Protein AF-X1AXS7-F1 (afdb_monomer)

Mean predicted aligned error: 3.69 Å

Nearest PDB structures (foldseek):
  5my0-assembly2_C  TM=9.312E-01  e=1.480E-06  Mus musculus
  6rop-assembly4_D  TM=9.429E-01  e=3.841E-06  Mus musculus
  5my0-assembly2_D  TM=9.172E-01  e=2.650E-06  Mus musculus
  2vz8-assembly1_A  TM=9.411E-01  e=8.969E-06  Sus scrofa
  2vz9-assembly1_B  TM=9.399E-01  e=1.786E-05  Sus scrofa

Radius of gyration: 16.52 Å; Cα contacts (8 Å, |Δi|>4): 189; chains: 1; bounding box: 46×29×52 Å

InterPro domains:
  IPR001227 Acyl transferase domain superfamily [G3DSA:3.40.366.10] (5-128)
  IPR014043 Acyl transferase domain [PF00698] (6-137)
  IPR016035 Acyl transferase/acyl hydrolase/lysophospholipase [SSF52151] (3-130)
  IPR050858 Malonyl CoA-ACP Transacylase/Polyketide Synthase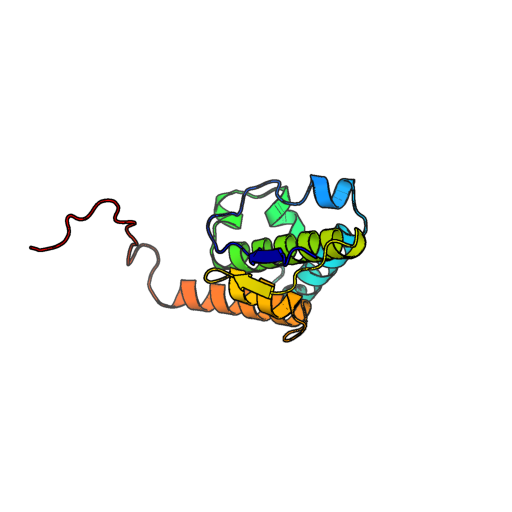 FabD [PTHR42681] (2-142)

Solvent-accessible surface area (backbone atoms only — not comparable to full-atom values): 8196 Å² total; per-residue (Å²): 133,88,82,40,71,46,75,34,69,33,88,86,75,75,54,65,41,53,60,46,72,42,47,77,75,32,72,67,34,49,57,52,40,52,44,47,24,60,52,32,46,92,75,74,46,54,48,58,52,30,27,46,69,32,55,60,70,60,34,65,36,54,41,44,34,41,34,43,50,40,49,53,50,48,40,53,52,51,52,38,45,73,71,70,49,69,63,78,43,70,39,36,44,75,65,6,34,58,34,25,35,38,74,71,63,77,39,58,63,52,58,47,38,45,47,37,28,50,52,19,47,52,64,58,69,72,48,63,88,90,62,81,87,87,82,90,86,78,84,78,75,76,84,127

Organism: NCBI:txid412755

Secondary structure (DSSP, 8-state):
----EEEE--TT---TTTTHHHHHH-HHHHHHHHHHHHHTGGGT--HHHHHHH--HHHHHSHHHHHHHHHHHHHHHHHHHHHTT---SEEEESTTHHHHHHHHTTSS-HHHHHHHHHHHHHHHHHSS-TT---------PPPP-

Structure (mmCIF, N/CA/C/O backbone):
data_AF-X1AXS7-F1
#
_entry.id   AF-X1AXS7-F1
#
loop_
_atom_site.group_PDB
_atom_site.id
_atom_site.type_symbol
_atom_site.label_atom_id
_atom_site.label_alt_id
_atom_site.label_comp_id
_atom_site.label_asym_id
_atom_site.label_entity_id
_atom_site.label_seq_id
_atom_site.pdbx_PDB_ins_code
_atom_site.Cartn_x
_atom_site.Cartn_y
_atom_site.Cartn_z
_atom_site.occupancy
_atom_site.B_iso_or_equiv
_atom_site.auth_seq_id
_atom_site.auth_comp_id
_atom_site.auth_asym_id
_atom_site.auth_atom_id
_atom_site.pdbx_PDB_model_num
ATOM 1 N N . MET A 1 1 ? -30.858 2.932 2.901 1.00 63.34 1 MET A N 1
ATOM 2 C CA . MET A 1 1 ? -29.411 3.215 3.063 1.00 63.34 1 MET A CA 1
ATOM 3 C C . MET A 1 1 ? -28.721 2.939 1.739 1.00 63.34 1 MET A C 1
ATOM 5 O O . MET A 1 1 ? -28.931 1.860 1.195 1.00 63.34 1 MET A O 1
ATOM 9 N N . ASN A 1 2 ? -27.937 3.883 1.217 1.00 82.56 2 ASN A N 1
ATOM 10 C CA . ASN A 1 2 ? -27.199 3.671 -0.031 1.00 82.56 2 ASN A CA 1
ATOM 11 C C . ASN A 1 2 ? -26.037 2.702 0.210 1.00 82.56 2 ASN A C 1
ATOM 13 O O . ASN A 1 2 ? -25.273 2.871 1.161 1.00 82.56 2 ASN A O 1
ATOM 17 N N . LYS A 1 3 ? -25.920 1.673 -0.634 1.00 92.44 3 LYS A N 1
ATOM 18 C CA . LYS A 1 3 ? -24.789 0.740 -0.608 1.00 92.44 3 LYS A CA 1
ATOM 19 C C . LYS A 1 3 ? -23.592 1.413 -1.277 1.00 92.44 3 LYS A C 1
ATOM 21 O O . LYS A 1 3 ? -23.699 1.848 -2.419 1.00 92.44 3 LYS A O 1
ATOM 26 N N . ILE A 1 4 ? -22.469 1.494 -0.567 1.00 96.25 4 ILE A N 1
ATOM 27 C CA . ILE A 1 4 ? -21.213 2.067 -1.070 1.00 96.25 4 ILE A CA 1
ATOM 28 C C . ILE A 1 4 ? -20.229 0.922 -1.317 1.00 96.25 4 ILE A C 1
ATOM 30 O O . ILE A 1 4 ? -20.098 0.031 -0.476 1.00 96.25 4 ILE A O 1
ATOM 34 N N . ALA A 1 5 ? -19.526 0.950 -2.446 1.00 97.19 5 ALA A N 1
ATOM 35 C CA . ALA A 1 5 ? -18.400 0.064 -2.715 1.00 97.19 5 ALA A CA 1
ATOM 36 C C . ALA A 1 5 ? -17.093 0.858 -2.655 1.00 97.19 5 ALA A C 1
ATOM 38 O O . ALA A 1 5 ? -17.027 1.973 -3.170 1.00 97.19 5 ALA A O 1
ATOM 39 N N . PHE A 1 6 ? -16.058 0.290 -2.038 1.00 98.38 6 PHE A N 1
ATOM 40 C CA . PHE A 1 6 ? -14.701 0.831 -2.136 1.00 98.38 6 PHE A CA 1
ATOM 41 C C . PHE A 1 6 ? -13.918 0.020 -3.163 1.00 98.38 6 PHE A C 1
ATOM 43 O O . PHE A 1 6 ? -13.824 -1.203 -3.047 1.00 98.38 6 PHE A O 1
ATOM 50 N N . VAL A 1 7 ? -13.360 0.705 -4.160 1.00 98.31 7 VAL A N 1
ATOM 51 C CA . VAL A 1 7 ? -12.536 0.093 -5.205 1.00 98.31 7 VAL A CA 1
ATOM 52 C C . VAL A 1 7 ? -11.119 0.626 -5.076 1.00 98.31 7 VAL A C 1
ATOM 54 O O . VAL A 1 7 ? -10.895 1.832 -5.150 1.00 98.31 7 VAL A O 1
ATOM 57 N N . PHE A 1 8 ? -10.169 -0.274 -4.848 1.00 98.62 8 PHE A N 1
ATOM 58 C CA . PHE A 1 8 ? -8.773 0.077 -4.624 1.00 98.62 8 PHE A CA 1
ATOM 59 C C . PHE A 1 8 ? -7.984 0.088 -5.944 1.00 98.62 8 PHE A C 1
ATOM 61 O O . PHE A 1 8 ? -8.110 -0.856 -6.737 1.00 98.62 8 PHE A O 1
ATOM 68 N N . PRO A 1 9 ? -7.166 1.126 -6.198 1.00 97.88 9 PRO A N 1
ATOM 69 C CA . PRO A 1 9 ? -6.403 1.240 -7.432 1.00 97.88 9 PRO A CA 1
ATOM 70 C C . PRO A 1 9 ? -5.244 0.238 -7.483 1.00 97.88 9 PRO A C 1
ATOM 72 O O . PRO A 1 9 ? -4.745 -0.236 -6.461 1.00 97.88 9 PRO A O 1
ATOM 75 N N . GLY A 1 10 ? -4.822 -0.072 -8.707 1.00 95.56 10 GLY A N 1
ATOM 76 C CA . GLY A 1 10 ? -3.618 -0.851 -8.977 1.00 95.56 10 GLY A CA 1
ATOM 77 C C . GLY A 1 10 ? -2.368 0.018 -9.130 1.00 95.56 10 GLY A C 1
ATOM 78 O O . GLY A 1 10 ? -2.382 1.218 -8.870 1.00 95.56 10 GLY A O 1
ATOM 79 N N . GLN A 1 11 ? -1.284 -0.602 -9.600 1.00 94.94 11 GLN A N 1
ATOM 80 C CA . GLN A 1 11 ? -0.056 0.108 -9.967 1.00 94.94 11 GLN A CA 1
ATOM 81 C C . GLN A 1 11 ? -0.311 1.125 -11.092 1.00 94.94 11 GLN A C 1
ATOM 83 O O . GLN A 1 11 ? -1.129 0.884 -11.976 1.00 94.94 11 GLN A O 1
ATOM 88 N N . GLY A 1 12 ? 0.406 2.248 -11.049 1.00 94.06 12 GLY A N 1
ATOM 89 C CA . GLY A 1 12 ? 0.244 3.401 -11.939 1.00 94.06 12 GLY A CA 1
ATOM 90 C C . GLY A 1 12 ? -0.318 4.634 -11.226 1.00 94.06 12 GLY A C 1
ATOM 91 O O . GLY A 1 12 ? -0.188 5.738 -11.740 1.00 94.06 12 GLY A O 1
ATOM 92 N N . SER A 1 13 ? -0.895 4.471 -10.030 1.00 93.25 13 SER A N 1
ATOM 93 C CA . SER A 1 13 ? -1.447 5.576 -9.234 1.00 93.25 13 SER A CA 1
ATOM 94 C C . SER A 1 13 ? -0.449 6.211 -8.257 1.00 93.25 13 SER A C 1
ATOM 96 O O . SER A 1 13 ? -0.795 7.172 -7.574 1.00 93.25 13 SER A O 1
ATOM 98 N N . GLN A 1 14 ? 0.751 5.645 -8.112 1.00 96.81 14 GLN A N 1
ATOM 99 C CA . GLN A 1 14 ? 1.774 6.145 -7.192 1.00 96.81 14 GLN A CA 1
ATOM 100 C C . GLN A 1 14 ? 2.384 7.465 -7.681 1.00 96.81 14 GLN A C 1
ATOM 102 O O . GLN A 1 14 ? 2.631 7.633 -8.874 1.00 96.81 14 GLN A O 1
ATOM 107 N N . LYS A 1 15 ? 2.672 8.381 -6.751 1.00 97.56 15 LYS A N 1
ATOM 108 C CA . LYS A 1 15 ? 3.339 9.661 -7.022 1.00 97.56 15 LYS A CA 1
ATOM 109 C C . LYS A 1 15 ? 4.200 10.066 -5.827 1.00 97.56 15 LYS A C 1
ATOM 111 O O . LYS A 1 15 ? 3.781 9.884 -4.686 1.00 97.56 15 LYS A O 1
ATOM 116 N N . VAL A 1 16 ? 5.373 10.645 -6.084 1.00 98.38 16 VAL A N 1
ATOM 117 C CA . VAL A 1 16 ? 6.224 11.206 -5.022 1.00 98.38 16 VAL A CA 1
ATOM 118 C C . VAL A 1 16 ? 5.455 12.286 -4.256 1.00 98.38 16 VAL A C 1
ATOM 120 O O . VAL A 1 16 ? 4.749 13.104 -4.847 1.00 98.38 16 VAL A O 1
ATOM 123 N N . GLY A 1 17 ? 5.577 12.262 -2.932 1.00 98.06 17 GLY A N 1
ATOM 124 C CA . GLY A 1 17 ? 4.800 13.068 -1.997 1.00 98.06 17 GLY A CA 1
ATOM 125 C C . GLY A 1 17 ? 3.520 12.390 -1.496 1.00 98.06 17 GLY A C 1
ATOM 126 O O . GLY A 1 17 ? 2.879 12.927 -0.594 1.00 98.06 17 GLY A O 1
ATOM 127 N N . MET A 1 18 ? 3.139 11.214 -2.018 1.00 98.00 18 MET A N 1
ATOM 128 C CA . MET A 1 18 ? 1.939 10.514 -1.550 1.00 98.00 18 MET A CA 1
ATOM 129 C C . MET A 1 18 ? 2.026 10.200 -0.051 1.00 98.00 18 MET A C 1
ATOM 131 O O . MET A 1 18 ? 2.981 9.593 0.423 1.00 98.00 18 MET A O 1
ATOM 135 N N . GLY A 1 19 ? 1.003 10.603 0.702 1.00 97.06 19 GLY A N 1
ATOM 136 C CA . GLY A 1 19 ? 0.911 10.356 2.140 1.00 97.06 19 GLY A CA 1
ATOM 137 C C . GLY A 1 19 ? 1.537 11.413 3.051 1.00 97.06 19 GLY A C 1
ATOM 138 O O . GLY A 1 19 ? 1.366 11.271 4.259 1.00 97.06 19 GLY A O 1
ATOM 139 N N . LYS A 1 20 ? 2.176 12.470 2.522 1.00 97.44 20 LYS A N 1
ATOM 140 C CA . LYS A 1 20 ? 2.640 13.614 3.335 1.00 97.44 20 LYS A CA 1
ATOM 141 C C . LYS A 1 20 ? 1.479 14.291 4.060 1.00 97.44 20 LYS A C 1
ATOM 143 O O . LYS A 1 20 ? 1.423 14.274 5.283 1.00 97.44 20 LYS A O 1
ATOM 148 N N . ASP A 1 21 ? 0.461 14.706 3.314 1.00 96.88 21 ASP A N 1
ATOM 149 C CA . ASP A 1 21 ? -0.742 15.305 3.899 1.00 96.88 21 ASP A CA 1
ATOM 150 C C . ASP A 1 21 ? -1.426 14.351 4.895 1.00 96.88 21 ASP A C 1
ATOM 152 O O . ASP A 1 21 ? -2.040 14.784 5.868 1.00 96.88 21 ASP A O 1
ATOM 156 N N . LEU A 1 22 ? -1.310 13.032 4.684 1.00 96.94 22 LEU A N 1
ATOM 157 C CA . LEU A 1 22 ? -1.886 12.045 5.595 1.00 96.94 22 LEU A CA 1
ATOM 158 C C . LEU A 1 22 ? -1.138 11.991 6.927 1.00 96.94 22 LEU A C 1
ATOM 160 O O . LEU A 1 22 ? -1.795 11.944 7.961 1.00 96.94 22 LEU A O 1
ATOM 164 N N . ILE A 1 23 ? 0.199 11.985 6.918 1.00 96.06 23 ILE A N 1
ATOM 165 C CA . ILE A 1 23 ? 0.989 11.921 8.155 1.00 96.06 23 ILE A CA 1
ATOM 166 C C . ILE A 1 23 ? 0.941 13.239 8.932 1.00 96.06 23 ILE A C 1
ATOM 168 O O . ILE A 1 23 ? 0.926 13.216 10.157 1.00 96.06 23 ILE A O 1
ATOM 172 N N . GLU A 1 24 ? 0.829 14.370 8.232 1.00 96.38 24 GLU A N 1
ATOM 173 C CA . GLU A 1 24 ? 0.694 15.695 8.845 1.00 96.38 24 GLU A CA 1
ATOM 174 C C . GLU A 1 24 ? -0.653 15.881 9.556 1.00 96.38 24 GLU A C 1
ATOM 176 O O . GLU A 1 24 ? -0.720 16.530 10.597 1.00 96.38 24 GLU A O 1
ATOM 181 N N . ASN A 1 25 ? -1.729 15.296 9.019 1.00 96.94 25 ASN A N 1
ATOM 182 C CA . ASN A 1 25 ? -3.088 15.533 9.517 1.00 96.94 25 ASN A CA 1
ATOM 183 C C . ASN A 1 25 ? -3.677 14.364 10.324 1.00 96.94 25 ASN A C 1
ATOM 185 O O . ASN A 1 25 ? -4.662 14.552 11.043 1.00 96.94 25 ASN A O 1
ATOM 189 N N . TYR A 1 26 ? -3.118 13.154 10.215 1.00 96.69 26 TYR A N 1
ATOM 190 C CA . TYR A 1 26 ? -3.695 11.951 10.817 1.00 96.69 26 TYR A CA 1
ATOM 191 C C . TYR A 1 26 ? -2.632 11.048 11.468 1.00 96.69 26 TYR A C 1
ATOM 193 O O . TYR A 1 26 ? -1.927 10.322 10.762 1.00 96.69 26 TYR A O 1
ATOM 201 N N . PRO A 1 27 ? -2.577 10.972 12.813 1.00 94.12 27 PRO A N 1
ATOM 202 C CA . PRO A 1 27 ? -1.636 10.103 13.532 1.00 94.12 27 PRO A CA 1
ATOM 203 C C . PRO A 1 27 ? -1.729 8.615 13.149 1.00 94.12 27 PRO A C 1
ATOM 205 O O . PRO A 1 27 ? -0.753 7.870 13.226 1.00 94.12 27 PRO A O 1
ATOM 208 N N . GLU A 1 28 ? -2.896 8.144 12.693 1.00 92.62 28 GLU A N 1
ATOM 209 C CA . GLU A 1 28 ? -3.057 6.770 12.208 1.00 92.62 28 GLU A CA 1
ATOM 210 C C . GLU A 1 28 ? -2.211 6.448 10.971 1.00 92.62 28 GLU A C 1
ATOM 212 O O . GLU A 1 28 ? -1.869 5.280 10.755 1.00 92.62 28 GLU A O 1
ATOM 217 N N . ALA A 1 29 ? -1.882 7.457 10.157 1.00 97.19 29 ALA A N 1
ATOM 218 C CA . ALA A 1 29 ? -1.022 7.280 8.997 1.00 97.19 29 ALA A CA 1
ATOM 219 C C . ALA A 1 29 ? 0.398 6.891 9.427 1.00 97.19 29 ALA A C 1
ATOM 221 O O . ALA A 1 29 ? 0.948 5.929 8.890 1.00 97.19 29 ALA A O 1
ATOM 222 N N . GLU A 1 30 ? 0.949 7.556 10.448 1.00 96.94 30 GLU A N 1
ATOM 223 C CA . GLU A 1 30 ? 2.274 7.252 11.001 1.00 96.94 30 GLU A CA 1
ATOM 224 C C . GLU A 1 30 ? 2.356 5.804 11.502 1.00 96.94 30 GLU A C 1
ATOM 226 O O . GLU A 1 30 ? 3.296 5.073 11.184 1.00 96.94 30 GLU A O 1
ATOM 231 N N . ILE A 1 31 ? 1.322 5.343 12.213 1.00 97.50 31 ILE A N 1
ATOM 232 C CA . ILE A 1 31 ? 1.251 3.967 12.724 1.00 97.50 31 ILE A CA 1
ATOM 233 C C . ILE A 1 31 ? 1.317 2.948 11.578 1.00 97.50 31 ILE A C 1
ATOM 235 O O . ILE A 1 31 ? 2.013 1.933 11.683 1.00 97.50 31 ILE A O 1
ATOM 239 N N . LEU A 1 32 ? 0.593 3.185 10.481 1.00 98.19 32 LEU A N 1
ATOM 240 C CA . LEU A 1 32 ? 0.574 2.269 9.339 1.00 98.19 32 LEU A CA 1
ATOM 241 C C . LEU A 1 32 ? 1.861 2.322 8.515 1.00 98.19 32 LEU A C 1
ATOM 243 O O . LEU A 1 32 ? 2.344 1.264 8.110 1.00 98.19 32 LEU A O 1
ATOM 247 N N . PHE A 1 33 ? 2.463 3.497 8.330 1.00 98.50 33 PHE A N 1
ATOM 248 C CA . PHE A 1 33 ? 3.791 3.602 7.723 1.00 98.50 33 PHE A CA 1
ATOM 249 C C . PHE A 1 33 ? 4.852 2.881 8.555 1.00 98.50 33 PHE A C 1
ATOM 251 O O . PHE A 1 33 ? 5.597 2.060 8.024 1.00 98.50 33 PHE A O 1
ATOM 258 N N . SER A 1 34 ? 4.857 3.086 9.873 1.00 98.31 34 SER A N 1
ATOM 259 C CA . SER A 1 34 ? 5.766 2.395 10.792 1.00 98.31 34 SER A CA 1
ATOM 260 C C . SER A 1 34 ? 5.604 0.873 10.715 1.00 98.31 34 SER A C 1
ATOM 262 O O . SER A 1 34 ? 6.589 0.135 10.622 1.00 98.31 34 SER A O 1
ATOM 264 N N . LYS A 1 35 ? 4.360 0.378 10.651 1.00 98.50 35 LYS A N 1
ATOM 265 C CA . LYS A 1 35 ? 4.073 -1.048 10.431 1.00 98.50 35 LYS A CA 1
ATOM 266 C C . LYS A 1 35 ? 4.598 -1.555 9.088 1.00 98.50 35 LYS A C 1
ATOM 268 O O . LYS A 1 35 ? 5.186 -2.635 9.058 1.00 98.50 35 LYS A O 1
ATOM 273 N N . ALA A 1 36 ? 4.418 -0.798 8.006 1.00 98.56 36 ALA A N 1
ATOM 274 C CA . ALA A 1 36 ? 4.919 -1.165 6.683 1.00 98.56 36 ALA A CA 1
ATOM 275 C C . ALA A 1 36 ? 6.455 -1.233 6.658 1.00 98.56 36 ALA A C 1
ATOM 277 O O . ALA A 1 36 ? 7.022 -2.245 6.245 1.00 98.56 36 ALA A O 1
ATOM 278 N N . ASN A 1 37 ? 7.128 -0.211 7.192 1.00 98.50 37 ASN A N 1
ATOM 279 C CA . ASN A 1 37 ? 8.587 -0.161 7.293 1.00 98.50 37 ASN A CA 1
ATOM 280 C C . ASN A 1 37 ? 9.122 -1.305 8.156 1.00 98.50 37 ASN A C 1
ATOM 282 O O . ASN A 1 37 ? 10.054 -2.008 7.769 1.00 98.50 37 ASN A O 1
ATOM 286 N N . LYS A 1 38 ? 8.489 -1.563 9.307 1.00 98.56 38 LYS A N 1
ATOM 287 C CA . LYS A 1 38 ? 8.849 -2.688 10.176 1.00 98.56 38 LYS A CA 1
ATOM 288 C C . LYS A 1 38 ? 8.686 -4.028 9.460 1.00 98.56 38 LYS A C 1
ATOM 290 O O . LYS A 1 38 ? 9.546 -4.895 9.608 1.00 98.56 38 LYS A O 1
ATOM 295 N N . ALA A 1 39 ? 7.622 -4.200 8.676 1.00 98.44 39 ALA A N 1
ATOM 296 C CA . ALA A 1 39 ? 7.383 -5.418 7.907 1.00 98.44 39 ALA A CA 1
ATOM 297 C C . ALA A 1 39 ? 8.462 -5.672 6.839 1.00 98.44 39 ALA A C 1
ATOM 299 O O . ALA A 1 39 ? 8.707 -6.831 6.505 1.00 98.44 39 ALA A O 1
ATOM 300 N N . LEU A 1 40 ? 9.129 -4.620 6.352 1.00 98.06 40 LEU A N 1
ATOM 301 C CA . LEU A 1 40 ? 10.192 -4.686 5.342 1.00 98.06 40 LEU A CA 1
ATOM 302 C C . LEU A 1 40 ? 11.599 -4.401 5.892 1.00 98.06 40 LEU A C 1
ATOM 304 O O . LEU A 1 40 ? 12.547 -4.275 5.116 1.00 98.06 40 LEU A O 1
ATOM 308 N N . LYS A 1 41 ? 11.770 -4.360 7.219 1.00 96.38 41 LYS A N 1
ATOM 309 C CA . LYS A 1 41 ? 13.043 -4.013 7.872 1.00 96.38 41 LYS A CA 1
ATOM 310 C C . LYS A 1 41 ? 14.212 -4.884 7.404 1.00 96.38 41 LYS A C 1
ATOM 312 O O . LYS A 1 41 ? 15.298 -4.370 7.159 1.00 96.38 41 LYS A O 1
ATOM 317 N N . GLU A 1 42 ? 13.989 -6.185 7.227 1.00 94.38 42 GLU A N 1
ATOM 318 C CA . GLU A 1 42 ? 15.009 -7.136 6.748 1.00 94.38 42 GLU A CA 1
ATOM 319 C C . GLU A 1 42 ? 15.513 -6.807 5.336 1.00 94.38 42 GLU A C 1
ATOM 321 O O . GLU A 1 42 ? 16.661 -7.088 5.003 1.00 94.38 42 GLU A O 1
ATOM 326 N N . LYS A 1 43 ? 14.675 -6.164 4.515 1.00 93.62 43 LYS A N 1
ATOM 327 C CA . LYS A 1 43 ? 15.014 -5.711 3.162 1.00 93.62 43 LYS A CA 1
ATOM 328 C C . LYS A 1 43 ? 15.651 -4.317 3.146 1.00 93.62 43 LYS A C 1
ATOM 330 O O . LYS A 1 43 ? 16.013 -3.854 2.072 1.00 93.62 43 LYS A O 1
ATOM 335 N N . ARG A 1 44 ? 15.786 -3.658 4.308 1.00 94.75 44 ARG A N 1
ATOM 336 C CA . ARG A 1 44 ? 16.289 -2.277 4.462 1.00 94.75 44 ARG A CA 1
ATOM 337 C C . ARG A 1 44 ? 15.515 -1.258 3.612 1.00 94.75 44 ARG A C 1
ATOM 339 O O . ARG A 1 44 ? 16.101 -0.324 3.080 1.00 94.75 44 ARG A O 1
ATOM 346 N N . VAL A 1 45 ? 14.202 -1.454 3.485 1.00 94.94 45 VAL A N 1
ATOM 347 C CA . VAL A 1 45 ? 13.305 -0.577 2.720 1.00 94.94 45 VAL A CA 1
ATOM 348 C C . VAL A 1 45 ? 12.491 0.292 3.673 1.00 94.94 45 VAL A C 1
ATOM 350 O O . VAL A 1 45 ? 11.867 -0.227 4.598 1.00 94.94 45 VAL A O 1
ATOM 353 N N . ASP A 1 46 ? 12.455 1.595 3.401 1.00 97.69 46 ASP A N 1
ATOM 354 C CA . ASP A 1 46 ? 11.590 2.563 4.077 1.00 97.69 46 ASP A CA 1
ATOM 355 C C . ASP A 1 46 ? 10.525 3.066 3.092 1.00 97.69 46 ASP A C 1
ATOM 357 O O . ASP A 1 46 ? 10.801 3.861 2.194 1.00 97.69 46 ASP A O 1
ATOM 361 N N . ILE A 1 47 ? 9.298 2.566 3.241 1.00 97.81 47 ILE A N 1
ATOM 362 C CA . ILE A 1 47 ? 8.180 2.893 2.353 1.00 97.81 47 ILE A CA 1
ATOM 363 C C . ILE A 1 47 ? 7.740 4.340 2.533 1.00 97.81 47 ILE A C 1
ATOM 365 O O . ILE A 1 47 ? 7.424 4.986 1.538 1.00 97.81 47 ILE A O 1
ATOM 369 N N . SER A 1 48 ? 7.734 4.872 3.759 1.00 97.81 48 SER A N 1
ATOM 370 C CA . SER A 1 48 ? 7.416 6.290 3.969 1.00 97.81 48 SER A CA 1
ATOM 371 C C . SER A 1 48 ? 8.397 7.189 3.229 1.00 97.81 48 SER A C 1
ATOM 373 O O . SER A 1 48 ? 7.966 8.057 2.477 1.00 97.81 48 SER A O 1
ATOM 375 N N . LYS A 1 49 ? 9.703 6.934 3.358 1.00 98.00 49 LYS A N 1
ATOM 376 C CA . LYS A 1 49 ? 10.730 7.736 2.694 1.00 98.00 49 LYS A CA 1
ATOM 377 C C . LYS A 1 49 ? 10.574 7.698 1.175 1.00 98.00 49 LYS A C 1
ATOM 379 O O . LYS A 1 49 ? 10.515 8.749 0.545 1.00 98.00 49 LYS A O 1
ATOM 384 N N . ILE A 1 50 ? 10.408 6.506 0.598 1.00 98.00 50 ILE A N 1
ATOM 385 C C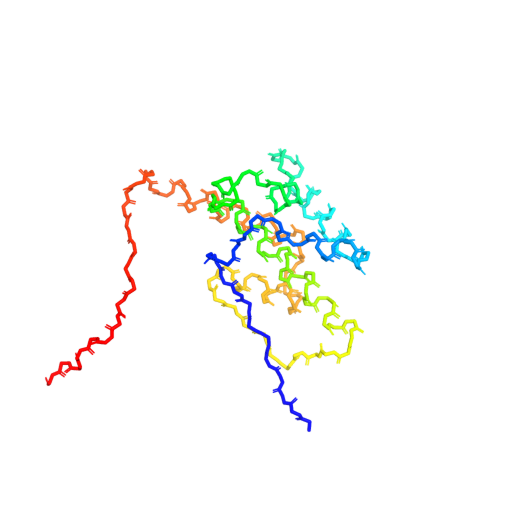A . ILE A 1 50 ? 10.201 6.341 -0.850 1.00 98.00 50 ILE A CA 1
ATOM 386 C C . ILE A 1 50 ? 8.933 7.075 -1.314 1.00 98.00 50 ILE A C 1
ATOM 388 O O . ILE A 1 50 ? 8.953 7.761 -2.334 1.00 98.00 50 ILE A O 1
ATOM 392 N N . CYS A 1 51 ? 7.831 6.968 -0.565 1.00 98.31 51 CYS A N 1
ATOM 393 C CA . CYS A 1 51 ? 6.589 7.676 -0.874 1.00 98.31 51 CYS A CA 1
ATOM 394 C C . CYS A 1 51 ? 6.754 9.200 -0.812 1.00 98.31 51 CYS A C 1
ATOM 396 O O . CYS A 1 51 ? 6.222 9.904 -1.667 1.00 98.31 51 CYS A O 1
ATOM 398 N N . PHE A 1 52 ? 7.457 9.722 0.194 1.00 98.19 52 PHE A N 1
ATOM 399 C CA . PHE A 1 52 ? 7.519 11.156 0.486 1.00 98.19 52 PHE A CA 1
ATOM 400 C C . PHE A 1 52 ? 8.571 11.890 -0.340 1.00 98.19 52 PHE A C 1
ATOM 402 O O . PHE A 1 52 ? 8.323 13.003 -0.809 1.00 98.19 52 PHE A O 1
ATOM 409 N N . GLU A 1 53 ? 9.742 11.286 -0.489 1.00 97.88 53 GLU A N 1
ATOM 410 C CA . GLU A 1 53 ? 10.940 11.930 -1.029 1.00 97.88 53 GLU A CA 1
ATOM 411 C C . GLU A 1 53 ? 11.274 11.427 -2.437 1.00 97.88 53 GLU A C 1
ATOM 413 O O . GLU A 1 53 ? 11.839 12.172 -3.235 1.00 97.88 53 GLU A O 1
ATOM 418 N N . GLY A 1 54 ? 10.870 10.201 -2.783 1.00 95.06 54 GLY A N 1
ATOM 419 C CA . GLY A 1 54 ? 11.277 9.567 -4.032 1.00 95.06 54 GLY A CA 1
ATOM 420 C C . GLY A 1 54 ? 12.748 9.119 -3.997 1.00 95.06 54 GLY A C 1
ATOM 421 O O . GLY A 1 54 ? 13.242 8.779 -2.921 1.00 95.06 54 GLY A O 1
ATOM 422 N N . PRO A 1 55 ? 13.452 9.091 -5.148 1.00 97.19 55 PRO A N 1
ATOM 423 C CA . PRO A 1 55 ? 13.069 9.655 -6.448 1.00 97.19 55 PRO A CA 1
ATOM 424 C C . PRO A 1 55 ? 11.905 8.914 -7.127 1.00 97.19 55 PRO A C 1
ATOM 426 O O . PRO A 1 55 ? 11.561 7.790 -6.767 1.00 97.19 55 PRO A O 1
ATOM 429 N N . GLU A 1 56 ? 11.288 9.545 -8.132 1.00 96.88 56 GLU A N 1
ATOM 430 C CA . GLU A 1 56 ? 10.108 8.990 -8.812 1.00 96.88 56 GLU A CA 1
ATOM 431 C C . GLU A 1 56 ? 10.379 7.617 -9.441 1.00 96.88 56 GLU A C 1
ATOM 433 O O . GLU A 1 56 ? 9.551 6.718 -9.316 1.00 96.88 56 GLU A O 1
ATOM 438 N N . GLU A 1 57 ? 11.553 7.422 -10.039 1.00 96.06 57 GLU A N 1
ATOM 439 C CA . GLU A 1 57 ? 11.963 6.136 -10.615 1.00 96.06 57 GLU A CA 1
ATOM 440 C C . GLU A 1 57 ? 12.067 5.029 -9.558 1.00 96.06 57 GLU A C 1
ATOM 442 O O . GLU A 1 57 ? 11.650 3.892 -9.789 1.00 96.06 57 GLU A O 1
ATOM 447 N N . GLU A 1 58 ? 12.532 5.364 -8.351 1.00 96.50 58 GLU A N 1
ATOM 448 C CA . GLU A 1 58 ? 12.565 4.405 -7.251 1.00 96.50 58 GLU A CA 1
ATOM 449 C C . GLU A 1 58 ? 11.153 4.028 -6.798 1.00 96.50 58 GLU A C 1
ATOM 451 O O . GLU A 1 58 ? 10.874 2.847 -6.583 1.00 96.50 58 GLU A O 1
ATOM 456 N N . LEU A 1 59 ? 10.244 4.999 -6.697 1.00 97.94 59 LEU A N 1
ATOM 457 C CA . LEU A 1 59 ? 8.848 4.735 -6.355 1.00 97.94 59 LEU A CA 1
ATOM 458 C C . LEU A 1 59 ? 8.123 3.951 -7.462 1.00 97.94 59 LEU A C 1
ATOM 460 O O . LEU A 1 59 ? 7.292 3.096 -7.157 1.00 97.94 59 LEU A O 1
ATOM 464 N N . LYS A 1 60 ? 8.436 4.212 -8.737 1.00 95.69 60 LYS A N 1
ATOM 465 C CA . LYS A 1 60 ? 7.868 3.514 -9.901 1.00 95.69 60 LYS A CA 1
ATOM 466 C C . LYS A 1 60 ? 8.358 2.079 -10.037 1.00 95.69 60 LYS A C 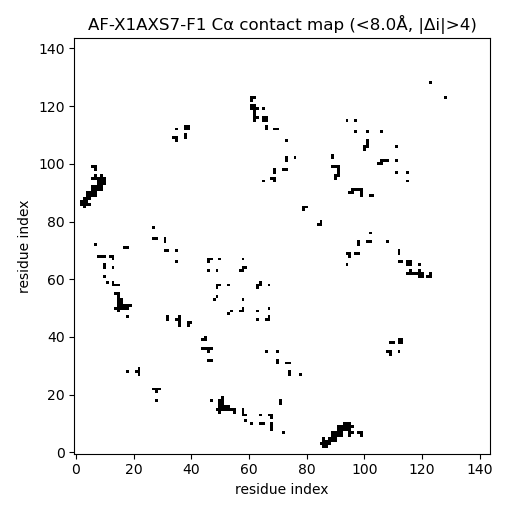1
ATOM 468 O O . LYS A 1 60 ? 7.662 1.275 -10.663 1.00 95.69 60 LYS A O 1
ATOM 473 N N . ASN A 1 61 ? 9.496 1.720 -9.438 1.00 95.12 61 ASN A N 1
ATOM 474 C CA . ASN A 1 61 ? 9.927 0.330 -9.405 1.00 95.12 61 ASN A CA 1
ATOM 475 C C . ASN A 1 61 ? 8.819 -0.539 -8.806 1.00 95.12 61 ASN A C 1
ATOM 477 O O . ASN A 1 61 ? 8.409 -0.345 -7.665 1.00 95.12 61 ASN A O 1
ATOM 481 N N . THR A 1 62 ? 8.357 -1.526 -9.575 1.00 95.12 62 THR A N 1
ATOM 482 C CA . THR A 1 62 ? 7.235 -2.419 -9.224 1.00 95.12 62 THR A CA 1
ATOM 483 C C . THR A 1 62 ? 7.368 -2.998 -7.809 1.00 95.12 62 THR A C 1
ATOM 485 O O . THR A 1 62 ? 6.396 -3.092 -7.064 1.00 95.12 62 THR A O 1
ATOM 488 N N . ILE A 1 63 ? 8.593 -3.326 -7.406 1.00 96.50 63 ILE A N 1
ATOM 489 C CA . ILE A 1 63 ? 8.934 -3.828 -6.076 1.00 96.50 63 ILE A CA 1
ATOM 490 C C . ILE A 1 63 ? 8.591 -2.846 -4.931 1.00 96.50 63 ILE A C 1
ATOM 492 O O . ILE A 1 63 ? 8.234 -3.281 -3.834 1.00 96.50 63 ILE A O 1
ATOM 496 N N . ASN A 1 64 ? 8.679 -1.533 -5.171 1.00 97.69 64 ASN A N 1
ATOM 497 C CA . ASN A 1 64 ? 8.402 -0.443 -4.225 1.00 97.69 64 ASN A CA 1
ATOM 498 C C . ASN A 1 64 ? 6.975 0.106 -4.383 1.00 97.69 64 ASN A C 1
ATOM 500 O O . ASN A 1 64 ? 6.286 0.321 -3.386 1.00 97.69 64 ASN A O 1
ATOM 504 N N . ALA A 1 65 ? 6.503 0.272 -5.624 1.00 97.94 65 ALA A N 1
ATOM 505 C CA . ALA A 1 65 ? 5.166 0.777 -5.932 1.00 97.94 65 ALA A CA 1
ATOM 506 C C . ALA A 1 65 ? 4.071 -0.060 -5.257 1.00 97.94 65 ALA A C 1
ATOM 508 O O . ALA A 1 65 ? 3.106 0.479 -4.712 1.00 97.94 65 ALA A O 1
ATOM 509 N N . GLN A 1 66 ? 4.237 -1.387 -5.257 1.00 98.56 66 GLN A N 1
ATOM 510 C CA . GLN A 1 66 ? 3.248 -2.302 -4.698 1.00 98.56 66 GLN A CA 1
ATOM 511 C C . GLN A 1 66 ? 2.987 -2.101 -3.191 1.00 98.56 66 GLN A C 1
ATOM 513 O O . GLN A 1 66 ? 1.843 -1.820 -2.818 1.00 98.56 66 GLN A O 1
ATOM 518 N N . PRO A 1 67 ? 4.000 -2.191 -2.307 1.00 98.50 67 PRO A N 1
ATOM 519 C CA . PRO A 1 67 ? 3.808 -1.911 -0.884 1.00 98.50 67 PRO A CA 1
ATOM 520 C C . PRO A 1 67 ? 3.442 -0.445 -0.591 1.00 98.50 67 PRO A C 1
ATOM 522 O O . PRO A 1 67 ? 2.689 -0.197 0.354 1.00 98.50 67 PRO A O 1
ATOM 525 N N . ALA A 1 68 ? 3.896 0.519 -1.401 1.00 98.56 68 ALA A N 1
ATOM 526 C CA . ALA A 1 68 ? 3.524 1.930 -1.262 1.00 98.56 68 ALA A CA 1
ATOM 527 C C . ALA A 1 68 ? 2.013 2.162 -1.450 1.00 98.56 68 ALA A C 1
ATOM 529 O O . ALA A 1 68 ? 1.347 2.722 -0.575 1.00 98.56 68 ALA A O 1
ATOM 530 N N . ILE A 1 69 ? 1.445 1.671 -2.557 1.00 98.69 69 ILE A N 1
ATOM 531 C CA . ILE A 1 69 ? 0.013 1.825 -2.864 1.00 98.69 69 ILE A CA 1
ATOM 532 C C . ILE A 1 69 ? -0.854 1.076 -1.851 1.00 98.69 69 ILE A C 1
ATOM 534 O O . ILE A 1 69 ? -1.864 1.622 -1.404 1.00 98.69 69 ILE A O 1
ATOM 538 N N . LEU A 1 70 ? -0.459 -0.140 -1.454 1.00 98.81 70 LEU A N 1
ATOM 539 C CA . LEU A 1 70 ? -1.150 -0.907 -0.411 1.00 98.81 70 LEU A CA 1
ATOM 540 C C . LEU A 1 70 ? -1.223 -0.118 0.906 1.00 98.81 70 LEU A C 1
ATOM 542 O O . LEU A 1 70 ? -2.276 -0.067 1.548 1.00 98.81 70 LEU A O 1
ATOM 546 N N . THR A 1 71 ? -0.112 0.509 1.302 1.00 98.69 71 THR A N 1
ATOM 547 C CA . THR A 1 71 ? -0.013 1.287 2.544 1.00 98.69 71 THR A CA 1
ATOM 548 C C . THR A 1 71 ? -0.946 2.493 2.511 1.00 98.69 71 THR A C 1
ATOM 550 O O . THR A 1 71 ? -1.797 2.619 3.391 1.00 98.69 71 THR A O 1
ATOM 553 N N . ILE A 1 72 ? -0.880 3.318 1.460 1.00 98.56 72 ILE A N 1
ATOM 554 C CA . ILE A 1 72 ? -1.777 4.475 1.301 1.00 98.56 72 ILE A CA 1
ATOM 555 C C . ILE A 1 72 ? -3.247 4.049 1.244 1.00 98.56 72 ILE A C 1
ATOM 557 O O . ILE A 1 72 ? -4.085 4.619 1.942 1.00 98.56 72 ILE A O 1
ATOM 561 N N . SER A 1 73 ? -3.561 3.006 0.473 1.00 98.62 73 SER A N 1
ATOM 562 C CA . SER A 1 73 ? -4.920 2.463 0.364 1.00 98.62 73 SER A CA 1
ATOM 563 C C . SER A 1 73 ? -5.470 2.023 1.721 1.00 98.62 73 SER A C 1
ATOM 565 O O . SER A 1 73 ? -6.626 2.296 2.052 1.00 98.62 73 SER A O 1
ATOM 567 N N . THR A 1 74 ? -4.629 1.388 2.541 1.00 98.62 74 THR A N 1
ATOM 568 C CA . THR A 1 74 ? -5.003 0.940 3.887 1.00 98.62 74 THR A CA 1
ATOM 569 C C . THR A 1 74 ? -5.203 2.118 4.841 1.00 98.62 74 THR A C 1
ATOM 571 O O . THR A 1 74 ? -6.160 2.103 5.617 1.00 98.62 74 THR A O 1
ATOM 574 N N . ILE A 1 75 ? -4.354 3.152 4.769 1.00 98.50 75 ILE A N 1
ATOM 575 C CA . ILE A 1 75 ? -4.511 4.383 5.562 1.00 98.50 75 ILE A CA 1
ATOM 576 C C . ILE A 1 75 ? -5.854 5.040 5.239 1.00 98.50 75 ILE A C 1
ATOM 578 O O . ILE A 1 75 ? -6.679 5.221 6.134 1.00 98.50 75 ILE A O 1
ATOM 582 N N . LEU A 1 76 ? -6.122 5.312 3.959 1.00 98.12 76 LEU A N 1
ATOM 583 C CA . LEU A 1 76 ? -7.367 5.945 3.519 1.00 98.12 76 LEU A CA 1
ATOM 584 C C . LEU A 1 76 ? -8.598 5.120 3.912 1.00 98.12 76 LEU A C 1
ATOM 586 O O . LEU A 1 76 ? -9.572 5.666 4.429 1.00 98.12 76 LEU A O 1
ATOM 590 N N . TYR A 1 77 ? -8.537 3.794 3.762 1.00 98.12 77 TYR A N 1
ATOM 591 C CA . TYR A 1 77 ? -9.597 2.901 4.227 1.00 98.12 77 TYR A CA 1
ATOM 592 C C . TYR A 1 77 ? -9.880 3.062 5.728 1.00 98.12 77 TYR A C 1
ATOM 594 O O . TYR A 1 77 ? -11.039 3.180 6.137 1.00 98.12 77 TYR A O 1
ATOM 602 N N . LYS A 1 78 ? -8.835 3.081 6.566 1.00 97.38 78 LYS A N 1
ATOM 603 C CA . LYS A 1 78 ? -8.983 3.243 8.019 1.00 97.38 78 LYS A CA 1
ATOM 604 C 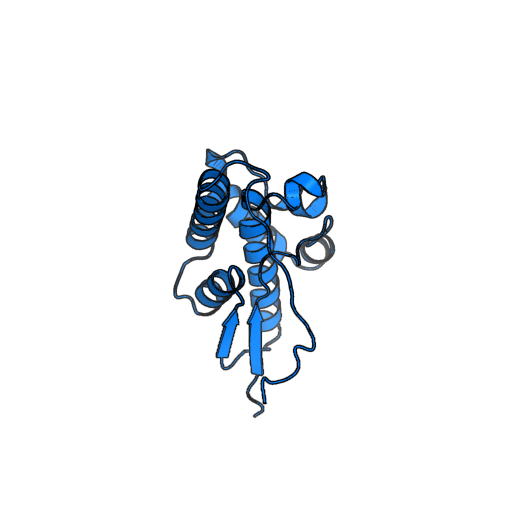C . LYS A 1 78 ? -9.544 4.618 8.382 1.00 97.38 78 LYS A C 1
ATOM 606 O O . LYS A 1 78 ? -10.423 4.683 9.243 1.00 97.38 78 LYS A O 1
ATOM 611 N N . LEU A 1 79 ? -9.120 5.679 7.698 1.00 97.31 79 LEU A N 1
ATOM 612 C CA . LEU A 1 79 ? -9.634 7.035 7.910 1.00 97.31 79 LEU A CA 1
ATOM 613 C C . LEU A 1 79 ? -11.115 7.161 7.529 1.00 97.31 79 LEU A C 1
ATOM 615 O O . LEU A 1 79 ? -11.902 7.700 8.309 1.00 97.31 79 LEU A O 1
ATOM 619 N N . LEU A 1 80 ? -11.536 6.595 6.394 1.00 97.00 80 LEU A N 1
ATOM 620 C CA . LEU A 1 80 ? -12.952 6.561 6.000 1.00 97.00 80 LEU A CA 1
ATOM 621 C C . LEU A 1 80 ? -13.801 5.806 7.033 1.00 97.00 80 LEU A C 1
ATOM 623 O O . LEU A 1 80 ? -14.838 6.299 7.481 1.00 97.00 80 LEU A O 1
ATOM 627 N N . ARG A 1 81 ? -13.316 4.643 7.490 1.00 95.62 81 ARG A N 1
ATOM 628 C CA . ARG A 1 81 ? -13.974 3.838 8.530 1.00 95.62 81 ARG A CA 1
ATOM 629 C C . ARG A 1 81 ? -14.098 4.586 9.860 1.00 95.62 81 ARG A C 1
ATOM 631 O O . ARG A 1 81 ? -15.152 4.486 10.492 1.00 95.62 81 ARG A O 1
ATOM 638 N N . LYS A 1 82 ? -13.056 5.319 10.277 1.00 95.12 82 LYS A N 1
ATOM 639 C CA . LYS A 1 82 ? -13.057 6.168 11.484 1.00 95.12 82 LYS A CA 1
ATOM 640 C C . LYS A 1 82 ? -14.128 7.258 11.388 1.00 95.12 82 LYS A C 1
ATOM 642 O O . LYS A 1 82 ? -14.854 7.486 12.349 1.00 95.12 82 LYS A O 1
ATOM 647 N N . ASN A 1 83 ? -14.315 7.827 10.199 1.00 94.62 83 ASN A N 1
ATOM 648 C CA . ASN A 1 83 ? -15.354 8.817 9.897 1.00 94.62 83 ASN A CA 1
ATOM 649 C C . ASN A 1 83 ? -16.735 8.202 9.594 1.00 94.62 83 ASN A C 1
ATOM 651 O O . ASN A 1 83 ? -17.587 8.839 8.983 1.00 94.62 83 ASN A O 1
ATOM 655 N N . LYS A 1 84 ? -16.985 6.959 10.034 1.00 95.38 84 LYS A N 1
ATOM 656 C CA . LYS A 1 84 ? -18.263 6.234 9.892 1.00 95.38 84 LYS A CA 1
ATOM 657 C C . LYS A 1 84 ? -18.697 5.965 8.439 1.00 95.38 84 LYS A C 1
ATOM 659 O O . LYS A 1 84 ? -19.805 5.473 8.233 1.00 95.38 84 LYS A O 1
ATOM 664 N N . ILE A 1 85 ? -17.822 6.166 7.450 1.00 95.88 85 ILE A N 1
ATOM 665 C CA . ILE A 1 85 ? -18.058 5.784 6.053 1.00 95.88 85 ILE A CA 1
ATOM 666 C C . ILE A 1 85 ? -17.634 4.322 5.891 1.00 95.88 85 ILE A C 1
ATOM 668 O O . ILE A 1 85 ? -16.452 3.978 5.970 1.00 95.88 85 ILE A O 1
ATOM 672 N N . LYS A 1 86 ? -18.614 3.430 5.717 1.00 95.12 86 LYS A N 1
ATOM 673 C CA . LYS A 1 86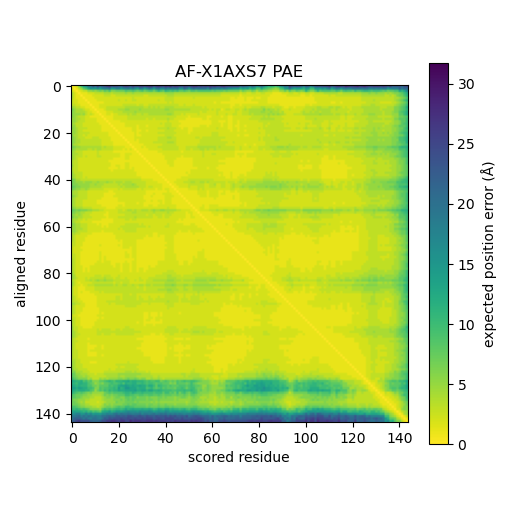 ? -18.391 1.980 5.655 1.00 95.12 86 LYS A CA 1
ATOM 674 C C . LYS A 1 86 ? -18.847 1.426 4.304 1.00 95.12 86 LYS A C 1
ATOM 676 O O . LYS A 1 86 ? -19.988 1.683 3.919 1.00 95.12 86 LYS A O 1
ATOM 681 N N . PRO A 1 87 ? -18.006 0.647 3.607 1.00 96.69 87 PRO A N 1
ATOM 682 C CA . PRO A 1 87 ? -18.419 -0.010 2.382 1.00 96.69 87 PRO A CA 1
ATOM 683 C C . PRO A 1 87 ? -19.276 -1.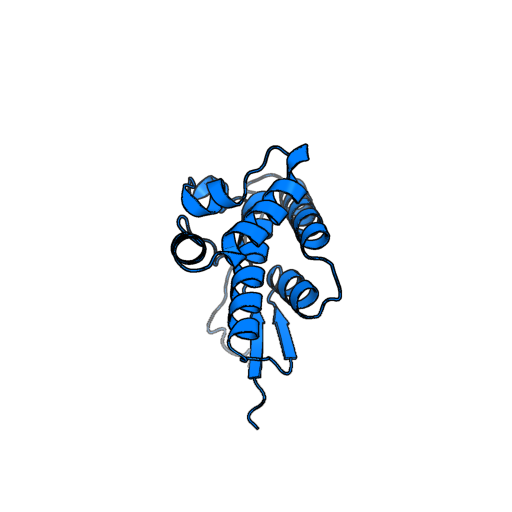241 2.695 1.00 96.69 87 PRO A C 1
ATOM 685 O O . PRO A 1 87 ? -19.049 -1.936 3.685 1.00 96.69 87 PRO A O 1
ATOM 688 N N . SER A 1 88 ? -20.232 -1.536 1.820 1.00 97.00 88 SER A N 1
ATOM 689 C CA . SER A 1 88 ? -20.919 -2.832 1.772 1.00 97.00 88 SER A CA 1
ATOM 690 C C . SER A 1 88 ? -20.111 -3.874 0.997 1.00 97.00 88 SER A C 1
ATOM 692 O O . SER A 1 88 ? -20.320 -5.066 1.188 1.00 97.00 88 SER A O 1
ATOM 694 N N . MET A 1 89 ? -19.217 -3.429 0.108 1.00 97.25 89 MET A N 1
ATOM 695 C CA . MET A 1 89 ? -18.398 -4.276 -0.761 1.00 97.25 89 MET A CA 1
ATOM 696 C C . MET A 1 89 ? -17.026 -3.641 -0.983 1.00 97.25 89 MET A C 1
ATOM 698 O O . MET A 1 89 ? -16.903 -2.415 -1.039 1.00 97.25 89 MET A O 1
ATOM 702 N N . VAL A 1 90 ? -16.007 -4.479 -1.146 1.00 98.44 90 VAL A N 1
ATOM 703 C CA . VAL A 1 90 ? -14.656 -4.052 -1.515 1.00 98.44 90 V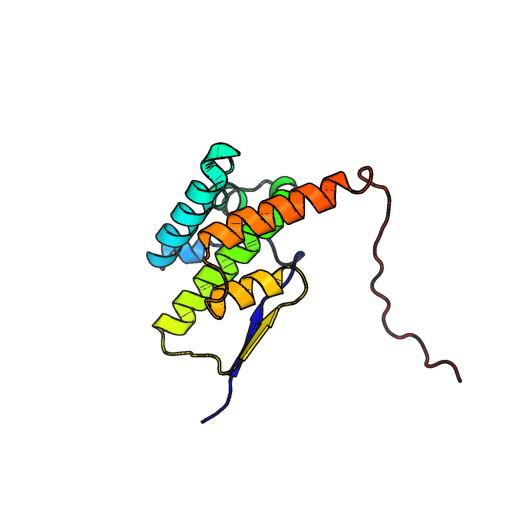AL A CA 1
ATOM 704 C C . VAL A 1 90 ? -14.188 -4.827 -2.739 1.00 98.44 90 VAL A C 1
ATOM 706 O O . VAL A 1 90 ? -14.485 -6.010 -2.872 1.00 98.44 90 VAL A O 1
ATOM 709 N N . ALA A 1 91 ? -13.462 -4.157 -3.624 1.00 98.56 91 ALA A N 1
ATOM 710 C CA . ALA A 1 91 ? -12.818 -4.757 -4.786 1.00 98.56 91 ALA A CA 1
ATOM 711 C C . ALA A 1 91 ? -11.516 -4.010 -5.078 1.00 98.56 91 ALA A C 1
ATOM 713 O O . ALA A 1 91 ? -11.298 -2.912 -4.568 1.00 98.56 91 ALA A O 1
ATOM 714 N N . GLY A 1 92 ? -10.648 -4.567 -5.912 1.00 98.31 92 GLY A N 1
ATOM 715 C CA . GLY A 1 92 ? -9.445 -3.859 -6.316 1.00 98.31 92 GLY A CA 1
ATOM 716 C C . GLY A 1 92 ? -8.923 -4.319 -7.660 1.00 98.31 92 GLY A C 1
ATOM 717 O O . GLY A 1 92 ? -9.123 -5.460 -8.059 1.00 98.31 92 GLY A O 1
ATOM 718 N N . HIS A 1 93 ? -8.277 -3.403 -8.373 1.00 97.88 93 HIS A N 1
ATOM 719 C CA . HIS A 1 93 ? -7.734 -3.679 -9.695 1.00 97.88 93 HIS A CA 1
ATOM 720 C C . HIS A 1 93 ? -6.281 -4.152 -9.585 1.00 97.88 93 HIS A C 1
ATOM 722 O O . HIS A 1 93 ? -5.412 -3.386 -9.157 1.00 97.88 93 HIS A O 1
ATOM 728 N N . SER A 1 94 ? -5.990 -5.389 -10.002 1.00 97.12 94 SER A N 1
ATOM 729 C CA . SER A 1 94 ? -4.639 -5.971 -9.956 1.00 97.12 94 SER A CA 1
ATOM 730 C C . SER A 1 94 ? -4.047 -5.886 -8.538 1.00 97.12 94 SER A C 1
ATOM 732 O O . SER A 1 94 ? -4.576 -6.495 -7.614 1.00 97.12 94 SER A O 1
ATOM 734 N N . LEU A 1 95 ? -3.001 -5.086 -8.309 1.00 98.25 95 LEU A N 1
ATOM 735 C CA . LEU A 1 95 ? -2.459 -4.826 -6.968 1.00 98.25 95 LEU A CA 1
ATOM 736 C C . LEU A 1 95 ? -3.528 -4.376 -5.952 1.00 98.25 95 LEU A C 1
ATOM 738 O O . LEU A 1 95 ? -3.442 -4.731 -4.775 1.00 98.25 95 LEU A O 1
ATOM 742 N N . GLY A 1 96 ? -4.528 -3.608 -6.390 1.00 98.56 96 GLY A N 1
ATOM 743 C CA . GLY A 1 96 ? -5.596 -3.120 -5.522 1.00 98.56 96 GLY A CA 1
ATOM 744 C C . GLY A 1 96 ? -6.355 -4.247 -4.820 1.00 98.56 96 GLY A C 1
ATOM 745 O O . GLY A 1 96 ? -6.887 -4.036 -3.733 1.00 98.56 96 GLY A O 1
ATOM 746 N N . GLU A 1 97 ? -6.379 -5.454 -5.392 1.00 98.56 97 GLU A N 1
ATOM 747 C CA . GLU A 1 97 ? -7.036 -6.618 -4.795 1.00 98.56 97 GLU A CA 1
ATOM 748 C C . GLU A 1 97 ? -6.440 -6.971 -3.425 1.00 98.56 97 GLU A C 1
ATOM 750 O O . GLU A 1 97 ? -7.177 -7.224 -2.476 1.00 98.56 97 GLU A O 1
ATOM 755 N N . TYR A 1 98 ? -5.120 -6.854 -3.254 1.00 98.75 98 TYR A N 1
ATOM 756 C CA . TYR A 1 98 ? -4.470 -7.055 -1.954 1.00 98.75 98 TYR A CA 1
ATOM 757 C C . TYR A 1 98 ? -4.905 -6.009 -0.918 1.00 98.75 98 TYR A C 1
ATOM 759 O O . TYR A 1 98 ? -5.077 -6.337 0.256 1.00 98.75 98 TYR A O 1
ATOM 767 N N . SER A 1 99 ? -5.154 -4.768 -1.348 1.00 98.75 99 SER A N 1
ATOM 768 C CA . SER A 1 99 ? -5.735 -3.732 -0.482 1.00 98.75 99 SER A CA 1
ATOM 769 C C . SER A 1 99 ? -7.171 -4.078 -0.086 1.00 98.75 99 SER A C 1
ATOM 771 O O . SER A 1 99 ? -7.545 -3.898 1.072 1.00 98.75 99 SER A O 1
ATOM 773 N N . ALA A 1 100 ? -7.960 -4.636 -1.011 1.00 98.75 100 ALA A N 1
ATOM 774 C CA . ALA A 1 100 ? -9.307 -5.123 -0.722 1.00 98.75 100 ALA A CA 1
ATOM 775 C C . ALA A 1 100 ? -9.290 -6.290 0.283 1.00 98.75 100 ALA A C 1
ATOM 777 O O . ALA A 1 100 ? -10.093 -6.288 1.214 1.00 98.75 100 ALA A O 1
ATOM 778 N N . LEU A 1 101 ? -8.344 -7.229 0.153 1.00 98.75 101 LEU A N 1
ATOM 779 C CA . LEU A 1 101 ? -8.154 -8.347 1.089 1.00 98.75 101 LEU A CA 1
ATOM 780 C C . LEU A 1 101 ? -7.767 -7.873 2.499 1.00 98.75 101 LEU A C 1
ATOM 782 O O . LEU A 1 101 ? -8.255 -8.416 3.492 1.00 98.75 101 LEU A O 1
ATOM 786 N N . VAL A 1 102 ? -6.921 -6.843 2.610 1.00 98.75 102 VAL A N 1
ATOM 787 C CA . VAL A 1 102 ? -6.626 -6.199 3.903 1.00 98.75 102 VAL A CA 1
ATOM 788 C C . VAL A 1 102 ? -7.875 -5.508 4.454 1.00 98.75 102 VAL A C 1
ATOM 790 O O . VAL A 1 102 ? -8.185 -5.625 5.641 1.00 98.75 102 VAL A O 1
ATOM 793 N N . ALA A 1 103 ? -8.621 -4.795 3.607 1.00 98.50 103 ALA A N 1
ATOM 794 C CA . ALA A 1 103 ? -9.822 -4.077 4.019 1.00 98.50 103 ALA A CA 1
ATOM 795 C C . ALA A 1 103 ? -10.933 -5.016 4.526 1.00 98.50 103 ALA A C 1
ATOM 797 O O . ALA A 1 103 ? -11.653 -4.654 5.464 1.00 98.50 103 ALA A O 1
ATOM 798 N N . SER A 1 104 ? -11.043 -6.217 3.951 1.00 97.88 104 SER A N 1
ATOM 799 C CA . SER A 1 104 ? -11.966 -7.282 4.367 1.00 97.88 104 SER A CA 1
ATOM 800 C C . SER A 1 104 ? -11.432 -8.167 5.500 1.00 97.88 104 SER A C 1
ATOM 802 O O . SER A 1 104 ? -12.126 -9.089 5.922 1.00 97.88 104 SER A O 1
ATOM 804 N N . SER A 1 105 ? -10.243 -7.870 6.038 1.00 97.50 105 SER A N 1
ATOM 805 C CA .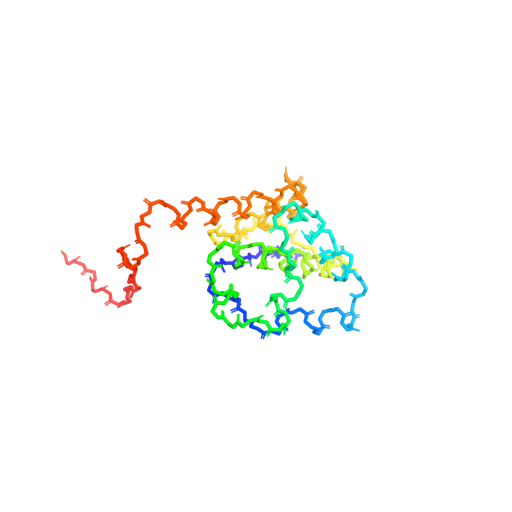 SER A 1 105 ? -9.580 -8.628 7.111 1.00 97.50 105 SER A CA 1
ATOM 806 C C . SER A 1 105 ? -9.224 -10.080 6.756 1.00 97.50 105 SER A C 1
ATOM 808 O O . SER A 1 105 ? -8.953 -10.869 7.659 1.00 97.50 105 SER A O 1
ATOM 810 N N . VAL A 1 106 ? -9.196 -10.441 5.468 1.00 98.38 106 VAL A N 1
ATOM 811 C CA . VAL A 1 106 ? -8.780 -11.778 5.003 1.00 98.38 106 VAL A CA 1
ATOM 812 C C . VAL A 1 106 ? -7.279 -11.987 5.209 1.00 98.38 106 VAL A C 1
ATOM 814 O O . VAL A 1 106 ? -6.837 -13.082 5.543 1.00 98.38 106 VAL A O 1
ATOM 817 N N . ILE A 1 107 ? -6.490 -10.923 5.051 1.00 98.38 107 ILE A N 1
ATOM 818 C CA . ILE A 1 107 ? -5.049 -10.921 5.305 1.00 98.38 107 ILE A CA 1
ATOM 819 C C . ILE A 1 107 ? -4.683 -9.767 6.240 1.00 98.38 107 ILE A C 1
ATOM 821 O O . ILE A 1 107 ? -5.252 -8.674 6.167 1.00 98.38 107 ILE A O 1
ATOM 825 N N . LYS A 1 108 ? -3.719 -9.999 7.136 1.00 98.62 108 LYS A N 1
ATOM 826 C CA . LYS A 1 108 ? -3.163 -8.936 7.980 1.00 98.62 108 LYS A CA 1
ATOM 827 C C . LYS A 1 108 ? -2.367 -7.958 7.118 1.00 98.62 108 LYS A C 1
ATOM 829 O O . LYS A 1 108 ? -1.703 -8.356 6.164 1.00 98.62 108 LYS A O 1
ATOM 834 N N . PHE A 1 109 ? -2.399 -6.680 7.480 1.00 98.75 109 PHE A N 1
ATOM 835 C CA . PHE A 1 109 ? -1.712 -5.626 6.732 1.00 98.75 109 PHE A CA 1
ATOM 836 C C . PHE A 1 109 ? -0.207 -5.896 6.586 1.00 98.75 109 PHE A C 1
ATOM 838 O O . PHE A 1 109 ? 0.331 -5.823 5.488 1.00 98.75 109 PHE A O 1
ATOM 845 N N . GLU A 1 110 ? 0.466 -6.264 7.674 1.00 98.56 110 GLU A N 1
ATOM 846 C CA . GLU A 1 110 ? 1.908 -6.512 7.699 1.00 98.56 110 GLU A CA 1
ATOM 847 C C . GLU A 1 110 ? 2.308 -7.701 6.807 1.00 98.56 110 GLU A C 1
ATOM 849 O O . GLU A 1 110 ? 3.344 -7.662 6.139 1.00 98.56 110 GLU A O 1
ATOM 854 N N . ASP A 1 111 ? 1.465 -8.736 6.756 1.00 98.69 111 ASP A N 1
ATOM 855 C CA . ASP A 1 111 ? 1.668 -9.897 5.886 1.00 98.69 111 ASP A CA 1
ATOM 856 C C . ASP A 1 111 ? 1.422 -9.527 4.420 1.00 98.69 111 ASP A C 1
ATOM 858 O O . ASP A 1 111 ? 2.203 -9.910 3.547 1.00 98.69 111 ASP A O 1
ATOM 862 N N . ALA A 1 112 ? 0.401 -8.710 4.147 1.00 98.75 112 ALA A N 1
ATOM 863 C CA . ALA A 1 112 ? 0.137 -8.186 2.813 1.00 98.75 112 ALA A CA 1
ATOM 864 C C . ALA A 1 112 ? 1.292 -7.316 2.300 1.00 98.75 112 ALA A C 1
ATOM 866 O O . ALA A 1 112 ? 1.692 -7.484 1.154 1.00 98.75 112 ALA A O 1
ATOM 867 N N . VAL A 1 113 ? 1.889 -6.457 3.137 1.00 98.81 113 VAL A N 1
ATOM 868 C CA . VAL A 1 113 ? 3.064 -5.643 2.768 1.00 98.81 113 VAL A CA 1
ATOM 869 C C . VAL A 1 113 ? 4.225 -6.531 2.311 1.00 98.81 113 VAL A C 1
ATOM 871 O O . VAL A 1 113 ? 4.803 -6.300 1.247 1.00 98.81 113 VAL A O 1
ATOM 874 N N . LYS A 1 114 ? 4.537 -7.589 3.069 1.00 98.62 114 LYS A N 1
ATOM 875 C CA . LYS A 1 114 ? 5.576 -8.564 2.694 1.00 98.62 114 LYS A CA 1
ATOM 876 C C . LYS A 1 114 ? 5.214 -9.317 1.415 1.00 98.62 114 LYS A C 1
ATOM 878 O O . LYS A 1 114 ? 6.076 -9.541 0.566 1.00 98.62 114 LYS A O 1
ATOM 883 N N . LEU A 1 115 ? 3.949 -9.709 1.275 1.00 98.62 115 LEU A N 1
ATOM 884 C CA . LEU A 1 115 ? 3.452 -10.461 0.130 1.00 98.62 115 LEU A CA 1
ATOM 885 C C . LEU A 1 115 ? 3.535 -9.647 -1.162 1.00 98.62 115 LEU A C 1
ATOM 887 O O . LEU A 1 115 ? 4.092 -10.130 -2.143 1.00 98.62 115 LEU A O 1
ATOM 891 N N . VAL A 1 116 ? 3.042 -8.407 -1.168 1.00 98.50 116 VAL A N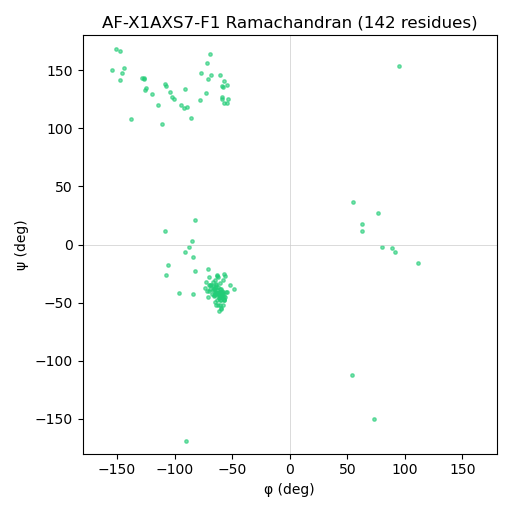 1
ATOM 892 C CA . VAL A 1 116 ? 3.068 -7.563 -2.372 1.00 98.50 116 VAL A CA 1
ATOM 893 C C . VAL A 1 116 ? 4.485 -7.105 -2.720 1.00 98.50 116 VAL A C 1
ATOM 895 O O . VAL A 1 116 ? 4.806 -6.946 -3.895 1.00 98.50 116 VAL A O 1
ATOM 898 N N . ARG A 1 117 ? 5.377 -6.985 -1.724 1.00 97.94 117 ARG A N 1
ATOM 899 C CA . ARG A 1 117 ? 6.813 -6.803 -1.965 1.00 97.94 117 ARG A CA 1
ATOM 900 C C . ARG A 1 117 ? 7.394 -7.986 -2.739 1.00 97.94 117 ARG A C 1
ATOM 902 O O . ARG A 1 117 ? 8.001 -7.775 -3.784 1.00 97.94 117 ARG A O 1
ATOM 909 N N . LYS A 1 118 ? 7.165 -9.220 -2.269 1.00 98.06 118 LYS A N 1
ATOM 910 C CA . LYS A 1 118 ? 7.595 -10.445 -2.971 1.00 98.06 118 LYS A CA 1
ATOM 911 C C . LYS A 1 118 ? 6.960 -10.567 -4.353 1.00 98.06 118 LYS A C 1
ATOM 913 O O . LYS A 1 118 ? 7.639 -10.917 -5.306 1.00 98.06 118 LYS A O 1
ATOM 918 N N . ARG A 1 119 ? 5.675 -10.229 -4.488 1.00 98.19 119 ARG A N 1
ATOM 919 C CA . ARG A 1 119 ? 4.993 -10.186 -5.788 1.00 98.19 119 ARG A CA 1
ATOM 920 C C . ARG A 1 119 ? 5.716 -9.250 -6.754 1.00 98.19 119 ARG A C 1
ATOM 922 O O . ARG A 1 119 ? 5.939 -9.624 -7.899 1.00 98.19 119 ARG A O 1
ATOM 929 N N . GLY A 1 120 ? 6.109 -8.062 -6.297 1.00 96.25 120 GLY A N 1
ATOM 930 C CA . GLY A 1 120 ? 6.897 -7.136 -7.101 1.00 96.25 120 GLY A CA 1
ATOM 931 C C . GLY A 1 120 ? 8.302 -7.646 -7.433 1.00 96.25 120 GLY A C 1
ATOM 932 O O . GLY A 1 120 ? 8.735 -7.467 -8.568 1.00 96.25 120 GLY A O 1
ATOM 933 N N . GLU A 1 121 ? 8.970 -8.329 -6.493 1.00 95.75 121 GLU A N 1
ATOM 934 C CA . GLU A 1 121 ? 10.259 -9.012 -6.724 1.00 95.75 121 GLU A CA 1
ATOM 935 C C . GLU A 1 121 ? 10.119 -10.043 -7.856 1.00 95.75 121 GLU A C 1
ATOM 937 O O . GLU A 1 121 ? 10.847 -9.981 -8.843 1.00 95.75 121 GLU A O 1
ATOM 942 N N . TYR A 1 122 ? 9.126 -10.932 -7.760 1.00 96.56 122 TYR A N 1
ATOM 943 C CA . TYR A 1 122 ? 8.899 -11.989 -8.747 1.00 96.56 122 TYR A CA 1
ATOM 944 C C . TYR A 1 122 ? 8.499 -11.451 -10.119 1.00 96.56 122 TYR A C 1
ATOM 946 O O . TYR A 1 122 ? 8.946 -11.981 -11.131 1.00 96.56 122 TYR A O 1
ATOM 954 N N . MET A 1 123 ? 7.696 -10.384 -10.171 1.00 93.88 123 MET A N 1
ATOM 955 C CA . MET A 1 123 ? 7.355 -9.729 -11.436 1.00 93.88 123 MET A CA 1
ATOM 956 C C . MET A 1 123 ? 8.587 -9.138 -12.125 1.00 93.88 123 MET A C 1
ATOM 958 O O . MET A 1 123 ? 8.719 -9.272 -13.336 1.00 93.88 123 MET A O 1
ATOM 962 N N . GLN A 1 124 ? 9.489 -8.503 -11.371 1.00 90.50 124 GLN A N 1
ATOM 963 C CA . GLN A 1 124 ? 10.714 -7.929 -11.934 1.00 90.50 124 GLN A CA 1
ATOM 964 C C . GLN A 1 124 ? 11.713 -8.995 -12.383 1.00 90.50 124 GLN A C 1
ATOM 966 O O . GLN A 1 124 ? 12.407 -8.786 -13.369 1.00 90.50 124 GLN A O 1
ATOM 971 N N . SER A 1 125 ? 11.795 -10.128 -11.681 1.00 92.62 125 SER A N 1
ATOM 972 C CA . SER A 1 125 ? 12.731 -11.204 -12.027 1.00 92.62 125 SER A CA 1
ATOM 973 C C . SER A 1 125 ? 12.213 -12.166 -13.098 1.00 92.62 125 SER A C 1
ATOM 975 O O . SER A 1 125 ? 12.975 -13.011 -13.555 1.00 92.62 125 SER A O 1
ATOM 977 N N . ALA A 1 126 ? 10.928 -12.103 -13.462 1.00 93.06 126 ALA A N 1
ATOM 978 C CA . ALA A 1 126 ? 10.321 -13.056 -14.392 1.00 93.06 126 ALA A CA 1
ATOM 979 C C . ALA A 1 126 ? 10.880 -12.946 -15.821 1.00 93.06 126 ALA A C 1
ATOM 981 O O . ALA A 1 126 ? 10.949 -13.952 -16.523 1.00 93.06 126 ALA A O 1
ATOM 982 N N . ILE A 1 127 ? 11.265 -11.741 -16.248 1.00 89.75 127 ILE A N 1
ATOM 983 C CA . ILE A 1 127 ? 11.808 -11.452 -17.581 1.00 89.75 127 ILE A CA 1
ATOM 984 C C . ILE A 1 127 ? 12.891 -10.367 -17.487 1.00 89.75 127 ILE A C 1
ATOM 986 O O . ILE A 1 127 ? 12.823 -9.530 -16.584 1.00 89.75 127 ILE A O 1
ATOM 990 N N . PRO A 1 128 ? 13.883 -10.337 -18.399 1.00 88.12 128 PRO A N 1
ATOM 991 C CA . PRO A 1 128 ? 14.872 -9.264 -18.427 1.00 88.12 128 PRO A CA 1
ATOM 992 C C . PRO A 1 128 ? 14.214 -7.888 -18.577 1.00 88.12 128 PRO A C 1
ATOM 994 O O . PRO A 1 128 ? 13.262 -7.722 -19.344 1.00 88.12 128 PRO A O 1
ATOM 997 N N . LEU A 1 129 ? 14.748 -6.885 -17.874 1.00 82.94 129 LEU A N 1
ATOM 998 C CA . LEU A 1 129 ? 14.262 -5.507 -17.974 1.00 82.94 129 LEU A CA 1
ATOM 999 C C . LEU A 1 129 ? 14.263 -5.035 -19.436 1.00 82.94 129 LEU A C 1
ATOM 1001 O O . LEU A 1 129 ? 15.198 -5.301 -20.186 1.00 82.94 129 LEU A O 1
ATOM 1005 N N . GLY A 1 130 ? 13.193 -4.346 -19.835 1.00 82.88 130 GLY A N 1
ATOM 1006 C CA . GLY A 1 130 ? 12.997 -3.882 -21.213 1.00 82.88 130 GLY A CA 1
ATOM 1007 C C . GLY A 1 130 ? 12.470 -4.948 -22.180 1.00 82.88 130 GLY A C 1
ATOM 1008 O O . GLY A 1 130 ? 12.206 -4.631 -23.336 1.00 82.88 130 GLY A O 1
ATOM 1009 N N . THR A 1 131 ? 12.272 -6.189 -21.725 1.00 86.25 131 THR A N 1
ATOM 1010 C CA . THR A 1 131 ? 11.653 -7.246 -22.532 1.00 86.25 131 THR A CA 1
ATOM 1011 C C . THR A 1 131 ? 10.158 -7.301 -22.233 1.00 86.25 131 THR A C 1
ATOM 1013 O O . THR A 1 131 ? 9.764 -7.542 -21.098 1.00 86.25 131 THR A O 1
ATOM 1016 N N . GLY A 1 132 ? 9.318 -7.091 -23.248 1.00 86.44 132 GLY A N 1
ATOM 1017 C CA . GLY A 1 132 ? 7.858 -7.044 -23.104 1.00 86.44 132 GLY A CA 1
ATOM 1018 C C . GLY A 1 132 ? 7.305 -5.624 -22.940 1.00 86.44 132 GLY A C 1
ATOM 1019 O O . GLY A 1 132 ? 7.993 -4.706 -22.502 1.00 86.44 132 GLY A O 1
ATOM 1020 N N . SER A 1 133 ? 6.046 -5.435 -23.335 1.00 89.56 133 SER A N 1
ATOM 1021 C CA . SER A 1 133 ? 5.339 -4.154 -23.242 1.00 89.56 133 SER A CA 1
ATOM 1022 C C . SER A 1 133 ? 3.835 -4.384 -23.081 1.00 89.56 133 SER A C 1
ATOM 1024 O O . SER A 1 133 ? 3.341 -5.499 -23.256 1.00 89.56 133 SER A O 1
ATOM 1026 N N . MET A 1 134 ? 3.105 -3.328 -22.738 1.00 91.12 134 MET A N 1
ATOM 1027 C CA . MET A 1 134 ? 1.648 -3.318 -22.633 1.00 91.12 134 MET A CA 1
ATOM 1028 C C . MET A 1 134 ? 1.087 -2.172 -23.475 1.00 91.12 134 MET A C 1
ATOM 1030 O O . MET A 1 134 ? 1.665 -1.088 -23.513 1.00 91.12 134 MET A O 1
ATOM 1034 N N . LEU A 1 135 ? -0.063 -2.397 -24.113 1.00 94.31 135 LEU A N 1
ATOM 1035 C CA . LEU A 1 135 ? -0.785 -1.388 -24.887 1.00 94.31 135 LEU A CA 1
ATOM 1036 C C . LEU A 1 135 ? -2.229 -1.297 -24.389 1.00 94.31 135 LEU A C 1
ATOM 1038 O O . LEU A 1 135 ? -2.901 -2.317 -24.236 1.00 94.31 135 LEU A O 1
ATOM 1042 N N . ALA A 1 136 ? -2.713 -0.076 -24.168 1.00 93.12 136 ALA A N 1
ATOM 1043 C CA . ALA A 1 136 ? -4.134 0.185 -23.977 1.00 93.12 136 ALA A CA 1
ATOM 1044 C C . ALA A 1 136 ? -4.772 0.458 -25.345 1.00 93.12 136 ALA A C 1
ATOM 1046 O O . ALA A 1 136 ? -4.391 1.410 -26.024 1.00 93.12 136 ALA A O 1
ATOM 1047 N N . VAL A 1 137 ? -5.732 -0.373 -25.752 1.00 92.81 137 VAL A N 1
ATOM 1048 C CA . VAL A 1 137 ? -6.450 -0.207 -27.023 1.00 92.81 137 VAL A CA 1
ATOM 1049 C C . VAL A 1 137 ? -7.823 0.394 -26.750 1.00 92.81 137 VAL A C 1
ATOM 1051 O O . VAL A 1 137 ? -8.582 -0.128 -25.935 1.00 92.81 137 VAL A O 1
ATOM 1054 N N . ILE A 1 138 ? -8.142 1.495 -27.431 1.00 92.94 138 ILE A N 1
ATOM 1055 C CA . ILE A 1 138 ? -9.397 2.237 -27.274 1.00 92.94 138 ILE A CA 1
ATOM 1056 C C . ILE A 1 138 ? -10.052 2.355 -28.649 1.00 92.94 138 ILE A C 1
ATOM 1058 O O . ILE A 1 138 ? -9.381 2.691 -29.619 1.00 92.94 138 ILE A O 1
ATOM 1062 N N . GLY A 1 139 ? -11.360 2.102 -28.732 1.00 90.00 139 GLY A N 1
ATOM 1063 C CA . GLY A 1 139 ? -12.131 2.380 -29.948 1.00 90.00 139 GLY A CA 1
ATOM 1064 C C . GLY A 1 139 ? -11.954 1.372 -31.087 1.00 90.00 139 GLY A C 1
ATOM 1065 O O . GLY A 1 139 ? -12.138 1.742 -32.239 1.00 90.00 139 GLY A O 1
ATOM 1066 N N . LEU A 1 140 ? -11.621 0.109 -30.788 1.00 87.19 140 LEU A N 1
ATOM 1067 C CA . LEU A 1 140 ? -11.707 -0.968 -31.780 1.00 87.19 140 LEU A CA 1
ATOM 1068 C C . LEU A 1 140 ? -13.140 -1.054 -32.321 1.00 87.19 140 LEU A C 1
ATOM 1070 O O . LEU A 1 140 ? -14.086 -1.259 -31.553 1.00 87.19 140 LEU A O 1
ATOM 1074 N N . GLU A 1 141 ? -13.294 -0.911 -33.637 1.00 81.44 141 GLU A N 1
ATOM 1075 C CA . GLU A 1 141 ? -14.560 -1.200 -34.304 1.00 81.44 141 GLU A CA 1
ATOM 1076 C C . GLU A 1 141 ? -14.946 -2.656 -34.019 1.00 81.44 141 GLU A C 1
ATOM 1078 O O . GLU A 1 141 ? -14.107 -3.561 -34.068 1.00 81.44 141 GLU A O 1
ATOM 1083 N N . LYS A 1 142 ? -16.220 -2.902 -33.688 1.00 76.88 142 LYS A N 1
ATOM 1084 C CA . LYS A 1 142 ? -16.715 -4.278 -33.592 1.00 76.88 142 LYS A CA 1
ATOM 1085 C C . LYS A 1 142 ? -16.515 -4.934 -34.956 1.00 76.88 142 LYS A C 1
ATOM 1087 O O . LYS A 1 142 ? -17.002 -4.404 -35.953 1.00 76.88 142 LYS A O 1
ATOM 1092 N N . MET A 1 143 ? -15.822 -6.074 -34.991 1.00 74.56 143 MET A N 1
ATOM 1093 C CA . MET A 1 143 ? -15.779 -6.904 -36.195 1.00 74.56 143 MET A CA 1
ATOM 1094 C C . MET A 1 143 ? -17.224 -7.201 -36.616 1.00 74.56 143 MET A C 1
ATOM 1096 O O . MET A 1 143 ? -18.029 -7.607 -35.773 1.00 74.56 143 MET A O 1
ATOM 1100 N N . LYS A 1 144 ? -17.542 -6.878 -37.874 1.00 60.03 144 LYS A N 1
ATOM 1101 C CA . LYS A 1 144 ? -18.859 -7.096 -38.483 1.00 60.03 144 LYS A CA 1
ATOM 1102 C C . LYS A 1 144 ? -19.220 -8.574 -38.513 1.00 60.03 144 LYS A C 1
ATOM 1104 O O . LYS A 1 144 ? -18.300 -9.388 -38.747 1.00 60.03 144 LYS A O 1
#

pLDDT: mean 95.37, std 5.82, range [60.03, 98.81]

Sequence (144 aa):
MNKIAFVFPGQGSQKVGMGKDLIENYPEAEILFSKANKALKEKRVDISKICFEGPEEELKNTINAQPAILTISTILYKLLRKNKIKPSMVAGHSLGEYSALVASSVIKFEDAVKLVRKRGEYMQSAIPLGTGSMLAVIGLEKMK

Foldseek 3Di:
DDAAEAEAEDQPPADAQQCVVVVVPDVLLVVLQVLLCVLCVVVVDRLVCCRHPNDPVRCNQQLNVLLNSLSSLLSVLVVCVVVVNDHPYYYYDDSRRLSSCCSVVVDPSSVSSVVSNVVSVCVPPVDDPPPDDDDDDDDPDPDD